Protein AF-A0AAV6DAR8-F1 (afdb_monomer)

Radius of gyration: 24.26 Å; Cα contacts (8 Å, |Δi|>4): 194; chains: 1; bounding box: 69×56×78 Å

pLDDT: mean 81.96, std 17.69, range [28.45, 98.0]

Foldseek 3Di:
DDDDDDDDDPDDPPPPPPPDPVVVVVVVVVVQLVVLVVQLVVCLLVLQQLSNVVQADPVVLVVCVVVVQNDSVSRSVVSSVDDSQFNDKDFDDWDDDPFKIKTWIWTWGDDPVDIDIWTKIWIWGQDPNHTHTHDMDTDDDDPDD

Solvent-accessible surface area (backbone atoms only — not comparable to full-atom values): 8574 Å² total; per-residue (Å²): 141,83,89,84,85,80,83,88,78,88,78,78,81,75,81,76,76,75,76,70,56,66,71,60,55,52,52,51,52,51,51,53,41,45,53,50,48,53,52,44,52,50,21,49,60,66,56,48,36,49,77,34,51,80,44,41,22,71,69,48,48,51,56,33,33,76,70,78,27,63,46,52,64,46,40,20,53,62,54,50,74,45,75,68,68,44,84,47,79,43,83,75,46,78,48,79,52,102,53,38,40,35,40,34,26,44,28,35,24,75,47,96,91,54,68,43,78,43,46,35,38,39,35,31,32,60,54,96,93,38,65,19,40,61,47,75,48,79,54,92,78,85,82,72,134

Nearest PDB structures (foldseek):
  6w3f-assembly2_B  TM=7.073E-01  e=7.906E-04  synthetic construct
  7o21-assembly1_A  TM=5.648E-01  e=1.827E-02  Bdellovibrio bacteriovorus HD100
  3ub1-assembly2_F  TM=6.219E-01  e=3.947E-02  Clostridium perfringens
  6w40-assembly1_B  TM=7.280E-01  e=5.631E-02  synthetic construct
  7pkw-assembly1_A  TM=7.189E-01  e=1.453E-01  Streptococcus thermophilus

Structure (mmCIF, N/CA/C/O backbone):
data_AF-A0AAV6DAR8-F1
#
_entry.id   AF-A0AAV6DAR8-F1
#
loop_
_atom_site.group_PDB
_atom_site.id
_atom_site.type_symbol
_atom_site.label_atom_id
_atom_site.label_alt_id
_atom_site.label_comp_id
_atom_site.label_asym_id
_atom_site.label_entity_id
_atom_site.label_seq_id
_atom_site.pdbx_PDB_ins_code
_atom_site.Cartn_x
_atom_site.Cartn_y
_atom_site.Cartn_z
_atom_site.occupancy
_atom_site.B_iso_or_equiv
_atom_site.auth_seq_id
_atom_site.auth_comp_id
_atom_site.auth_asym_id
_atom_site.auth_atom_id
_atom_site.pdbx_PDB_model_num
ATOM 1 N N . MET A 1 1 ? -42.895 -35.353 62.871 1.00 46.25 1 MET A N 1
ATOM 2 C CA . MET A 1 1 ? -41.879 -36.125 62.121 1.00 46.25 1 MET A CA 1
ATOM 3 C C . MET A 1 1 ? -41.436 -35.297 60.915 1.00 46.25 1 MET A C 1
ATOM 5 O O . MET A 1 1 ? -42.293 -34.865 60.160 1.00 46.25 1 MET A O 1
ATOM 9 N N . ARG A 1 2 ? -40.137 -35.007 60.771 1.00 53.28 2 ARG A N 1
ATOM 10 C CA . ARG A 1 2 ? -39.490 -34.520 59.531 1.00 53.28 2 ARG A CA 1
ATOM 11 C C . ARG A 1 2 ? -38.479 -35.603 59.113 1.00 53.28 2 ARG A C 1
ATOM 13 O O . ARG A 1 2 ? -37.940 -36.253 60.007 1.00 53.28 2 ARG A O 1
ATOM 20 N N . PRO A 1 3 ? -38.226 -35.795 57.808 1.00 51.91 3 PRO A N 1
ATOM 21 C CA . PRO A 1 3 ? -37.059 -35.129 57.233 1.00 51.91 3 PRO A CA 1
ATOM 22 C C . PRO A 1 3 ? -37.329 -34.400 55.896 1.00 51.91 3 PRO A C 1
ATOM 24 O O . PRO A 1 3 ? -38.425 -34.491 55.346 1.00 51.91 3 PRO A O 1
ATOM 27 N N . PRO A 1 4 ? -36.352 -33.596 55.431 1.00 57.34 4 PRO A N 1
ATOM 28 C CA . PRO A 1 4 ? -36.497 -32.571 54.402 1.00 57.34 4 PRO A CA 1
ATOM 29 C C . PRO A 1 4 ? -35.983 -33.031 53.025 1.00 57.34 4 PRO A C 1
ATOM 31 O O . PRO A 1 4 ? -34.988 -33.742 52.933 1.00 57.34 4 PRO A O 1
ATOM 34 N N . GLY A 1 5 ? -36.621 -32.574 51.944 1.00 45.06 5 GLY A N 1
ATOM 35 C CA . GLY A 1 5 ? -36.186 -32.820 50.564 1.00 45.06 5 GLY A CA 1
ATOM 36 C C . GLY A 1 5 ? -35.599 -31.568 49.915 1.00 45.06 5 GLY A C 1
ATOM 37 O O . GLY A 1 5 ? -36.340 -30.693 49.490 1.00 45.06 5 GLY A O 1
ATOM 38 N N . ALA A 1 6 ? -34.269 -31.504 49.929 1.00 51.66 6 ALA A N 1
ATOM 39 C CA . ALA A 1 6 ? -33.318 -30.723 49.130 1.00 51.66 6 ALA A CA 1
ATOM 40 C C . ALA A 1 6 ? -33.779 -29.476 48.335 1.00 51.66 6 ALA A C 1
ATOM 42 O O . ALA A 1 6 ? -34.525 -29.523 47.360 1.00 51.66 6 ALA A O 1
ATOM 43 N N . ARG A 1 7 ? -33.145 -28.358 48.700 1.00 52.09 7 ARG A N 1
ATOM 44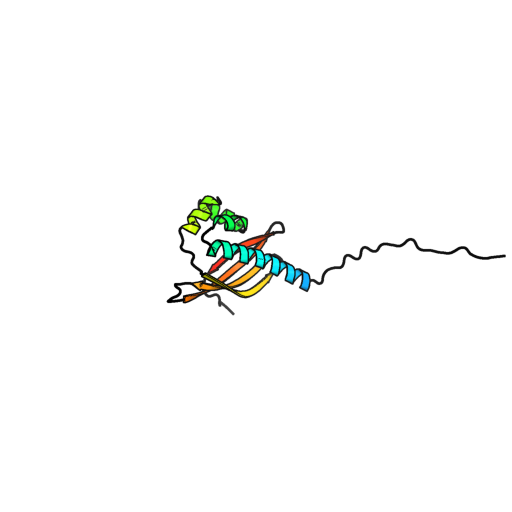 C CA . ARG A 1 7 ? -32.968 -27.144 47.902 1.00 52.09 7 ARG A CA 1
ATOM 45 C C . ARG A 1 7 ? -32.062 -27.378 46.680 1.00 52.09 7 ARG A C 1
ATOM 47 O O . ARG A 1 7 ? -31.043 -28.043 46.805 1.00 52.09 7 ARG A O 1
ATOM 54 N N . ALA A 1 8 ? -32.382 -26.620 45.628 1.00 51.22 8 ALA A N 1
ATOM 55 C CA . ALA A 1 8 ? -31.484 -25.849 44.759 1.00 51.22 8 ALA A CA 1
ATOM 56 C C . ALA A 1 8 ? -30.574 -26.582 43.752 1.00 51.22 8 ALA A C 1
ATOM 58 O O . ALA A 1 8 ? -29.736 -27.397 44.108 1.00 51.22 8 ALA A O 1
ATOM 59 N N . LEU A 1 9 ? -30.647 -26.160 42.485 1.00 47.12 9 LEU A N 1
ATOM 60 C CA . LEU A 1 9 ? -29.718 -25.192 41.871 1.00 47.12 9 LEU A CA 1
ATOM 61 C C . LEU A 1 9 ? -29.965 -25.199 40.351 1.00 47.12 9 LEU A C 1
ATOM 63 O O . LEU A 1 9 ? -29.377 -25.979 39.609 1.00 47.12 9 LEU A O 1
ATOM 67 N N . GLY A 1 10 ? -30.858 -24.322 39.884 1.00 43.53 10 GLY A N 1
ATOM 68 C CA . GLY A 1 10 ? -30.930 -23.972 38.467 1.00 43.53 10 GLY A CA 1
ATOM 69 C C . GLY A 1 10 ? -29.672 -23.189 38.112 1.00 43.53 10 GLY A C 1
ATOM 70 O O . GLY A 1 10 ? -29.539 -22.029 38.498 1.00 43.53 10 GLY A O 1
ATOM 71 N N . GLY A 1 11 ? -28.720 -23.857 37.464 1.00 43.19 11 GLY A N 1
ATOM 72 C CA . GLY A 1 11 ? -27.448 -23.274 37.059 1.00 43.19 11 GLY A CA 1
ATOM 73 C C . GLY A 1 11 ? -27.662 -22.101 36.110 1.00 43.19 11 GLY A C 1
ATOM 74 O O . GLY A 1 11 ? -28.064 -22.278 34.963 1.00 43.19 11 GLY A O 1
ATOM 75 N N . VAL A 1 12 ? -27.366 -20.896 36.590 1.00 54.22 12 VAL A N 1
ATOM 76 C CA . VAL A 1 12 ? -27.169 -19.724 35.741 1.00 54.22 12 VAL A CA 1
ATOM 77 C C . VAL A 1 12 ? -25.853 -19.946 34.998 1.00 54.22 12 VAL A C 1
ATOM 79 O O . VAL A 1 12 ? -24.775 -19.802 35.574 1.00 54.22 12 VAL A O 1
ATOM 82 N N . LEU A 1 13 ? -25.929 -20.330 33.722 1.00 50.03 13 LEU A N 1
ATOM 83 C CA . LEU A 1 13 ? -24.794 -20.250 32.805 1.00 50.03 13 LEU A CA 1
ATOM 84 C C . LEU A 1 13 ? -24.473 -18.767 32.586 1.00 50.03 13 LEU A C 1
ATOM 86 O O . LEU A 1 13 ? -25.006 -18.112 31.692 1.00 50.03 13 LEU A O 1
ATOM 90 N N . LEU A 1 14 ? -23.608 -18.225 33.441 1.00 53.31 14 LEU A N 1
ATOM 91 C CA . LEU A 1 14 ? -22.924 -16.968 33.181 1.00 53.31 14 LEU A CA 1
ATOM 92 C C . LEU A 1 14 ? -22.007 -17.192 31.973 1.00 53.31 14 LEU A C 1
ATOM 94 O O . LEU A 1 14 ? -20.930 -17.774 32.093 1.00 53.31 14 LEU A O 1
ATOM 98 N N . LEU A 1 15 ? -22.454 -16.736 30.801 1.00 50.06 15 LEU A N 1
ATOM 99 C CA . LEU A 1 15 ? -21.600 -16.487 29.643 1.00 50.06 15 LEU A CA 1
ATOM 100 C C . LEU A 1 15 ? -20.555 -15.444 30.051 1.00 50.06 15 LEU A C 1
ATOM 102 O O . LEU A 1 15 ? -20.765 -14.238 29.936 1.00 50.06 15 LEU A O 1
ATOM 106 N N . ALA A 1 16 ? -19.426 -15.922 30.567 1.00 49.19 16 ALA A N 1
ATOM 107 C CA . ALA A 1 16 ? -18.234 -15.121 30.751 1.00 49.19 16 ALA A CA 1
ATOM 108 C C . ALA A 1 16 ? -17.713 -14.745 29.359 1.00 49.19 16 ALA A C 1
ATOM 110 O O . ALA A 1 16 ? -16.935 -15.472 28.742 1.00 49.19 16 ALA A O 1
ATOM 111 N N . VAL A 1 17 ? -18.172 -13.603 28.846 1.00 55.50 17 VAL A N 1
ATOM 112 C CA . VAL A 1 17 ? -17.507 -12.903 27.749 1.00 55.50 17 VAL A CA 1
ATOM 113 C C . VAL A 1 17 ? -16.155 -12.476 28.305 1.00 55.50 17 VAL A C 1
ATOM 115 O O . VAL A 1 17 ? -16.029 -11.440 28.955 1.00 55.50 17 VAL A O 1
ATOM 118 N N . ALA A 1 18 ? -15.152 -13.336 28.135 1.00 55.59 18 ALA A N 1
ATOM 119 C CA . ALA A 1 18 ? -13.779 -13.034 28.482 1.00 55.59 18 ALA A CA 1
ATOM 120 C C . ALA A 1 18 ? -13.340 -11.855 27.610 1.00 55.59 18 ALA A C 1
ATOM 122 O O . ALA A 1 18 ? -12.982 -12.021 26.444 1.00 55.59 18 ALA A O 1
ATOM 123 N N . ALA A 1 19 ? -13.432 -10.646 28.164 1.00 59.53 19 ALA A N 1
ATOM 124 C CA . ALA A 1 19 ? -12.855 -9.456 27.574 1.00 59.53 19 ALA A CA 1
ATOM 125 C C . ALA A 1 19 ? -11.351 -9.709 27.451 1.00 59.53 19 ALA A C 1
ATOM 127 O O . ALA A 1 19 ? -10.615 -9.674 28.439 1.00 59.53 19 ALA A O 1
ATOM 128 N N . ALA A 1 20 ? -10.904 -10.052 26.242 1.00 61.34 20 ALA A N 1
ATOM 129 C CA . ALA A 1 20 ? -9.490 -10.205 25.965 1.00 61.34 20 ALA A CA 1
ATOM 130 C C . ALA A 1 20 ? -8.780 -8.905 26.381 1.00 61.34 20 ALA A C 1
ATOM 132 O O . ALA A 1 20 ? -9.288 -7.813 26.104 1.00 61.34 20 ALA A O 1
ATOM 133 N N . PRO A 1 21 ? -7.626 -8.986 27.064 1.00 72.75 21 PRO A N 1
ATOM 134 C CA . PRO A 1 21 ? -6.940 -7.796 27.540 1.00 72.75 21 PRO A CA 1
ATOM 135 C C . PRO A 1 21 ? -6.611 -6.892 26.348 1.00 72.75 21 PRO A C 1
ATOM 137 O O . PRO A 1 21 ? -6.069 -7.363 25.347 1.00 72.75 21 PRO A O 1
ATOM 140 N N . ALA A 1 22 ? -6.905 -5.592 26.461 1.00 69.38 22 ALA A N 1
ATOM 141 C CA . ALA A 1 22 ? -6.764 -4.615 25.373 1.00 69.38 22 ALA A CA 1
ATOM 142 C C . ALA A 1 22 ? -5.399 -4.697 24.656 1.00 69.38 22 ALA A C 1
ATOM 144 O O . ALA A 1 22 ? -5.330 -4.657 23.432 1.00 69.38 22 ALA A O 1
ATOM 145 N N . ARG A 1 23 ? -4.314 -4.966 25.399 1.00 70.00 23 ARG A N 1
ATOM 146 C CA . ARG A 1 23 ? -2.962 -5.166 24.841 1.00 70.00 23 ARG A CA 1
ATOM 147 C C . ARG A 1 23 ? -2.835 -6.349 23.870 1.00 70.00 23 ARG A C 1
ATOM 149 O O . ARG A 1 23 ? -2.056 -6.271 22.917 1.00 70.00 23 ARG A O 1
ATOM 156 N N . ALA A 1 24 ? -3.558 -7.445 24.102 1.00 68.88 24 ALA A N 1
ATOM 157 C CA . ALA A 1 24 ? -3.556 -8.608 23.215 1.00 68.88 24 ALA A CA 1
ATOM 158 C C . ALA A 1 24 ? -4.347 -8.319 21.931 1.00 68.88 24 ALA A C 1
ATOM 160 O O . ALA A 1 24 ? -3.879 -8.634 20.835 1.00 68.88 24 ALA A O 1
ATOM 161 N N . GLN A 1 25 ? -5.495 -7.644 22.054 1.00 73.62 25 GLN A N 1
ATOM 162 C CA . GLN A 1 25 ? -6.280 -7.185 20.907 1.00 73.62 25 GLN A CA 1
ATOM 163 C C . GLN A 1 25 ? -5.485 -6.192 20.046 1.00 73.62 25 GLN A C 1
ATOM 165 O O . GLN A 1 25 ? -5.432 -6.347 18.827 1.00 73.62 25 GLN A O 1
ATOM 170 N N . ASP A 1 26 ? -4.790 -5.243 20.672 1.00 78.81 26 ASP A N 1
ATOM 171 C CA . ASP A 1 26 ? -3.942 -4.266 19.983 1.00 78.81 26 ASP A CA 1
ATOM 172 C C . ASP A 1 26 ? -2.793 -4.929 19.221 1.00 78.81 26 ASP A C 1
ATOM 174 O O . ASP A 1 26 ? -2.482 -4.557 18.088 1.00 78.81 26 ASP A O 1
ATOM 178 N N . SER A 1 27 ? -2.161 -5.934 19.828 1.00 85.06 27 SER A N 1
ATOM 179 C CA . SER A 1 27 ? -1.108 -6.716 19.173 1.00 85.06 27 SER A CA 1
ATOM 180 C C . SER A 1 27 ? -1.647 -7.461 17.950 1.00 85.06 27 SER A C 1
ATOM 182 O O . SER A 1 27 ? -1.007 -7.464 16.897 1.00 85.06 27 SER A O 1
ATOM 184 N N . ALA A 1 28 ? -2.850 -8.029 18.056 1.00 88.62 28 ALA A N 1
ATOM 185 C CA . ALA A 1 28 ? -3.500 -8.728 16.955 1.00 88.62 28 ALA A CA 1
ATOM 186 C C . ALA A 1 28 ? -3.904 -7.779 15.811 1.00 88.62 28 ALA A C 1
ATOM 188 O O . ALA A 1 28 ? -3.738 -8.124 14.642 1.00 88.62 28 ALA A O 1
ATOM 189 N N . GLU A 1 29 ? -4.391 -6.574 16.120 1.00 90.69 29 GLU A N 1
ATOM 190 C CA . GLU A 1 29 ? -4.715 -5.566 15.102 1.00 90.69 29 GLU A CA 1
ATOM 191 C C . GLU A 1 29 ? -3.472 -5.092 14.347 1.00 90.69 29 GLU A C 1
ATOM 193 O O . GLU A 1 29 ? -3.482 -5.006 13.119 1.00 90.69 29 GLU A O 1
ATOM 198 N N . VAL A 1 30 ? -2.367 -4.850 15.057 1.00 92.62 30 VAL A N 1
ATOM 199 C CA . VAL A 1 30 ? -1.096 -4.484 14.419 1.00 92.62 30 VAL A CA 1
ATOM 200 C C . VAL A 1 30 ? -0.573 -5.617 13.543 1.00 92.62 30 VAL A C 1
ATOM 202 O O . VAL A 1 30 ? -0.090 -5.347 12.445 1.00 92.62 30 VAL A O 1
ATOM 205 N N . ALA A 1 31 ? -0.690 -6.871 13.985 1.00 93.75 31 ALA A N 1
ATOM 206 C CA . ALA A 1 31 ? -0.303 -8.027 13.182 1.00 93.75 31 ALA A CA 1
ATOM 207 C C . ALA A 1 31 ? -1.131 -8.124 11.888 1.00 93.75 31 ALA A C 1
ATOM 209 O O . ALA A 1 31 ? -0.563 -8.323 10.817 1.00 93.75 31 ALA A O 1
ATOM 210 N N . ARG A 1 32 ? -2.449 -7.891 11.954 1.00 94.88 32 ARG A N 1
ATOM 211 C CA . ARG A 1 32 ? -3.314 -7.842 10.762 1.00 94.88 32 ARG A CA 1
ATOM 212 C C . ARG A 1 32 ? -2.938 -6.704 9.814 1.00 94.88 32 ARG A C 1
ATOM 214 O O . ARG A 1 32 ? -2.816 -6.920 8.611 1.00 94.88 32 ARG A O 1
ATOM 221 N N . ALA A 1 33 ? -2.711 -5.501 10.341 1.00 95.88 33 ALA A N 1
ATOM 222 C CA . ALA A 1 33 ? -2.261 -4.369 9.533 1.00 95.88 33 ALA A CA 1
ATOM 223 C C . ALA A 1 33 ? -0.896 -4.647 8.875 1.00 95.88 33 ALA A C 1
ATOM 225 O O . ALA A 1 33 ? -0.669 -4.273 7.724 1.00 95.88 33 ALA A O 1
ATOM 226 N N . ARG A 1 34 ? -0.004 -5.346 9.588 1.00 96.12 34 ARG A N 1
ATOM 227 C CA . ARG A 1 34 ? 1.310 -5.756 9.088 1.00 96.12 34 ARG A CA 1
ATOM 228 C C . ARG A 1 34 ? 1.201 -6.760 7.944 1.00 96.12 34 ARG A C 1
ATOM 230 O O . ARG A 1 34 ? 1.888 -6.578 6.949 1.00 96.12 34 ARG A O 1
ATOM 237 N N . GLN A 1 35 ? 0.317 -7.752 8.041 1.00 96.06 35 GLN A N 1
ATOM 238 C CA . GLN A 1 35 ? 0.081 -8.716 6.958 1.00 96.06 35 GLN A CA 1
ATOM 239 C C . GLN A 1 35 ? -0.359 -8.023 5.660 1.00 96.06 35 GLN A C 1
ATOM 241 O O . GLN A 1 35 ? 0.126 -8.359 4.582 1.00 96.06 35 GLN A O 1
ATOM 246 N N . VAL A 1 36 ? -1.236 -7.016 5.756 1.00 97.00 36 VAL A N 1
ATOM 247 C CA . VAL A 1 36 ? -1.656 -6.219 4.589 1.00 97.00 36 VAL A CA 1
ATOM 248 C C . VAL A 1 36 ? -0.482 -5.445 3.994 1.00 97.00 36 VAL A C 1
ATOM 250 O O . VAL A 1 36 ? -0.318 -5.433 2.774 1.00 97.00 36 VAL A O 1
ATOM 253 N N . LEU A 1 37 ? 0.358 -4.837 4.837 1.00 95.88 37 LEU A N 1
ATOM 254 C CA . LEU A 1 37 ? 1.571 -4.166 4.373 1.00 95.88 37 LEU A CA 1
ATOM 255 C C . LEU A 1 37 ? 2.530 -5.142 3.686 1.00 95.88 37 LEU A C 1
ATOM 257 O O . LEU A 1 37 ? 2.996 -4.857 2.593 1.00 95.88 37 LEU A O 1
ATOM 261 N N . GLU A 1 38 ? 2.816 -6.291 4.291 1.00 95.06 38 GLU A N 1
ATOM 262 C CA . GLU A 1 38 ? 3.734 -7.288 3.732 1.0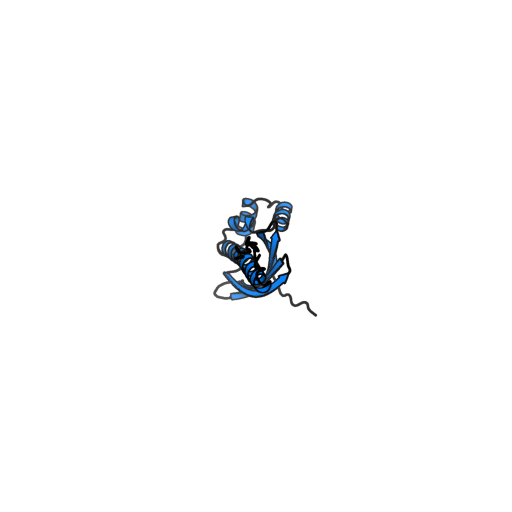0 95.06 38 GLU A CA 1
ATOM 263 C C . GLU A 1 38 ? 3.241 -7.816 2.378 1.00 95.06 38 GLU A C 1
ATOM 265 O O . GLU A 1 38 ? 4.037 -7.938 1.445 1.00 95.06 38 GLU A O 1
ATOM 270 N N . HIS A 1 39 ? 1.930 -8.030 2.224 1.00 95.56 39 HIS A N 1
ATOM 271 C CA . HIS A 1 39 ? 1.332 -8.388 0.938 1.00 95.56 39 HIS A CA 1
ATOM 272 C C . HIS A 1 39 ? 1.501 -7.261 -0.094 1.00 95.56 39 HIS A C 1
ATOM 274 O O . HIS A 1 39 ? 1.926 -7.513 -1.223 1.00 95.56 39 HIS A O 1
ATOM 280 N N . TYR A 1 40 ? 1.257 -6.010 0.299 1.00 94.44 40 TYR A N 1
ATOM 281 C CA . TYR A 1 40 ? 1.456 -4.862 -0.584 1.00 94.44 40 TYR A CA 1
ATOM 282 C C . TYR A 1 40 ? 2.927 -4.717 -1.019 1.00 94.44 40 TYR A C 1
ATOM 284 O O . TYR A 1 40 ? 3.231 -4.541 -2.194 1.00 94.44 40 TYR A O 1
ATOM 292 N N . LEU A 1 41 ? 3.881 -4.876 -0.103 1.00 92.44 41 LEU A N 1
ATOM 293 C CA . LEU A 1 41 ? 5.306 -4.806 -0.438 1.00 92.44 41 LEU A CA 1
ATOM 294 C C . LEU A 1 41 ? 5.757 -5.985 -1.312 1.00 92.44 41 LEU A C 1
ATOM 296 O O . LEU A 1 41 ? 6.645 -5.836 -2.150 1.00 92.44 41 LEU A O 1
ATOM 300 N N . ALA A 1 42 ? 5.165 -7.169 -1.142 1.00 91.50 42 ALA A N 1
ATOM 301 C CA . ALA A 1 42 ? 5.443 -8.315 -2.001 1.00 91.50 42 ALA A CA 1
ATOM 302 C C . ALA A 1 42 ? 4.978 -8.076 -3.445 1.00 91.50 42 ALA A C 1
ATOM 304 O O . ALA A 1 42 ? 5.723 -8.390 -4.375 1.00 91.50 42 ALA A O 1
ATOM 305 N N . CYS A 1 43 ? 3.793 -7.488 -3.643 1.00 90.31 43 CYS A N 1
ATOM 306 C CA . CYS A 1 43 ? 3.324 -7.171 -4.989 1.00 90.31 43 CYS A CA 1
ATOM 307 C C . CYS A 1 43 ? 4.192 -6.076 -5.638 1.00 90.31 43 CYS A C 1
ATOM 309 O O . CYS A 1 43 ? 4.616 -6.271 -6.778 1.00 90.31 43 CYS A O 1
ATOM 311 N N . GLU A 1 44 ? 4.597 -5.031 -4.895 1.00 86.69 44 GLU A N 1
ATOM 312 C CA . GLU A 1 44 ? 5.532 -4.010 -5.403 1.00 86.69 44 GLU A CA 1
ATOM 313 C C . GLU A 1 44 ? 6.892 -4.599 -5.812 1.00 86.69 44 GLU A C 1
ATOM 315 O O . GLU A 1 44 ? 7.367 -4.315 -6.909 1.00 86.69 44 GLU A O 1
ATOM 320 N N . ARG A 1 45 ? 7.499 -5.466 -4.985 1.00 86.31 45 ARG A N 1
ATOM 321 C CA . ARG A 1 45 ? 8.782 -6.120 -5.321 1.00 86.31 45 ARG A CA 1
ATOM 322 C C . ARG A 1 45 ? 8.690 -7.021 -6.545 1.00 86.31 45 ARG A C 1
ATOM 324 O O . ARG A 1 45 ? 9.659 -7.160 -7.278 1.00 86.31 45 ARG A O 1
ATOM 331 N N . SER A 1 46 ? 7.540 -7.657 -6.752 1.00 87.00 46 SER A N 1
ATOM 332 C CA . SER A 1 46 ? 7.351 -8.571 -7.879 1.00 87.00 46 SER A CA 1
ATOM 333 C C . SER A 1 46 ? 7.139 -7.865 -9.222 1.00 87.00 46 SER A C 1
ATOM 335 O O . SER A 1 46 ? 7.068 -8.543 -10.242 1.00 87.00 46 SER A O 1
ATOM 337 N N . GLY A 1 47 ? 6.934 -6.542 -9.228 1.00 85.50 47 GLY A N 1
ATOM 338 C CA . GLY A 1 47 ? 6.515 -5.789 -10.416 1.00 85.50 47 GLY A CA 1
ATOM 339 C C . GLY A 1 47 ? 5.095 -6.116 -10.904 1.00 85.50 47 GLY A C 1
ATOM 340 O O . GLY A 1 47 ? 4.605 -5.509 -11.852 1.00 85.50 47 GLY A O 1
ATOM 341 N N . ARG A 1 48 ? 4.391 -7.056 -10.257 1.00 89.56 48 ARG A N 1
ATOM 342 C CA . ARG A 1 48 ? 2.996 -7.395 -10.556 1.00 89.56 48 ARG A CA 1
ATOM 343 C C . ARG A 1 48 ? 2.086 -6.557 -9.671 1.00 89.56 48 ARG A C 1
ATOM 345 O O . ARG A 1 48 ? 1.830 -6.908 -8.522 1.00 89.56 48 ARG A O 1
ATOM 352 N N . PHE A 1 49 ? 1.589 -5.454 -10.222 1.00 91.38 49 PHE A N 1
ATOM 353 C CA . PHE A 1 49 ? 0.831 -4.458 -9.462 1.00 91.38 49 PHE A CA 1
ATOM 354 C C . PHE A 1 49 ? -0.680 -4.718 -9.386 1.00 91.38 49 PHE A C 1
ATOM 356 O O . PHE A 1 49 ? -1.318 -4.230 -8.458 1.00 91.38 49 PHE A O 1
ATOM 363 N N . ALA A 1 50 ? -1.266 -5.525 -10.278 1.00 93.62 50 ALA A N 1
ATOM 364 C CA . ALA A 1 50 ? -2.700 -5.845 -10.220 1.00 93.62 50 ALA A CA 1
ATOM 365 C C . ALA A 1 50 ? -3.151 -6.406 -8.844 1.00 93.62 50 ALA A C 1
ATOM 367 O O . ALA A 1 50 ? -4.144 -5.917 -8.303 1.00 93.62 50 ALA A O 1
ATOM 368 N N . PRO A 1 51 ? -2.398 -7.318 -8.189 1.00 94.94 51 PRO A N 1
ATOM 369 C CA . PRO A 1 51 ? -2.701 -7.765 -6.825 1.00 94.94 51 PRO A CA 1
ATOM 370 C C . PRO A 1 51 ? -2.623 -6.673 -5.746 1.00 94.94 51 PRO A C 1
ATOM 372 O O . PRO A 1 51 ? -3.209 -6.840 -4.679 1.00 94.94 51 PRO A O 1
ATOM 375 N N . CYS A 1 52 ? -1.930 -5.554 -5.992 1.00 93.88 52 CYS A N 1
ATOM 376 C CA . CYS A 1 52 ? -1.854 -4.452 -5.032 1.00 93.88 52 CYS A CA 1
ATOM 377 C C . CYS A 1 52 ? -3.157 -3.647 -4.969 1.00 93.88 52 CYS A C 1
ATOM 379 O O . CYS A 1 52 ? -3.486 -3.113 -3.911 1.00 93.88 52 CYS A O 1
ATOM 381 N N . TRP A 1 53 ? -3.898 -3.553 -6.080 1.00 95.31 53 TRP A N 1
ATOM 382 C CA . TRP A 1 53 ? -5.113 -2.741 -6.182 1.00 95.31 53 TRP A CA 1
ATOM 383 C C . TRP A 1 53 ? -6.157 -3.027 -5.094 1.00 95.31 53 TRP A C 1
ATOM 385 O O . TRP A 1 53 ? -6.575 -2.083 -4.410 1.00 95.31 53 TRP A O 1
ATOM 395 N N . PRO A 1 54 ? -6.565 -4.291 -4.847 1.00 96.00 54 PRO A N 1
ATOM 396 C CA . PRO A 1 54 ? -7.512 -4.571 -3.780 1.00 96.00 54 PRO A CA 1
ATOM 397 C C . PRO A 1 54 ? -6.947 -4.209 -2.406 1.00 96.00 54 PRO A C 1
ATOM 399 O O . PRO A 1 54 ? -7.720 -3.970 -1.498 1.00 96.00 54 PRO A O 1
ATOM 402 N N . LEU A 1 55 ? -5.636 -4.112 -2.194 1.00 97.00 55 LEU A N 1
ATOM 403 C CA . LEU A 1 55 ? -5.098 -3.748 -0.879 1.00 97.00 55 LEU A CA 1
ATOM 404 C C . LEU A 1 55 ? -5.258 -2.254 -0.565 1.00 97.00 55 LEU A C 1
ATOM 406 O O . LEU A 1 55 ? -5.119 -1.871 0.594 1.00 97.00 55 LEU A O 1
ATOM 410 N N . LEU A 1 56 ? -5.562 -1.415 -1.558 1.00 96.75 56 LEU A N 1
ATOM 411 C CA . LEU A 1 56 ? -5.705 0.032 -1.402 1.00 96.75 56 LEU A CA 1
ATOM 412 C C . LEU A 1 56 ? -7.012 0.416 -0.691 1.00 96.75 56 LEU A C 1
ATOM 414 O O . LEU A 1 56 ? -8.029 -0.273 -0.788 1.00 96.75 56 LEU A O 1
ATOM 418 N N . SER A 1 57 ? -6.992 1.536 0.033 1.00 97.56 57 SER A N 1
ATOM 419 C CA . SER A 1 57 ? -8.200 2.129 0.610 1.00 97.56 57 SER A CA 1
ATOM 420 C C . SER A 1 57 ? -9.099 2.699 -0.489 1.00 97.56 57 SER A C 1
ATOM 422 O O . SER A 1 57 ? -8.634 3.063 -1.570 1.00 97.56 57 SER A O 1
ATOM 424 N N . SER A 1 58 ? -10.396 2.832 -0.201 1.00 96.94 58 SER A N 1
ATOM 425 C CA . SER A 1 58 ? -11.351 3.449 -1.138 1.00 96.94 58 SER A CA 1
ATOM 426 C C . SER A 1 58 ? -10.960 4.880 -1.509 1.00 96.94 58 SER A C 1
ATOM 428 O O . SER A 1 58 ? -11.100 5.277 -2.662 1.00 96.94 58 SER A O 1
ATOM 430 N N . ARG A 1 59 ? -10.407 5.641 -0.553 1.00 96.31 59 ARG A N 1
ATOM 431 C CA . ARG A 1 59 ? -9.881 6.989 -0.794 1.00 96.31 59 ARG A CA 1
ATOM 432 C C . ARG A 1 59 ? -8.758 6.965 -1.826 1.00 96.31 59 ARG A C 1
ATOM 434 O O . ARG A 1 59 ? -8.797 7.750 -2.768 1.00 96.31 59 ARG A O 1
ATOM 441 N N . VAL A 1 60 ? -7.786 6.066 -1.661 1.00 95.81 60 VAL A N 1
ATOM 442 C CA . VAL A 1 60 ? -6.662 5.933 -2.597 1.00 95.81 60 VAL A CA 1
ATOM 443 C C . VAL A 1 60 ? -7.161 5.473 -3.967 1.00 95.81 60 VAL A C 1
ATOM 445 O O . VAL A 1 60 ? -6.784 6.062 -4.973 1.00 95.81 60 VAL A O 1
ATOM 448 N N . GLN A 1 61 ? -8.060 4.489 -4.035 1.00 96.25 61 GLN A N 1
ATOM 449 C CA . GLN A 1 61 ? -8.655 4.063 -5.310 1.00 96.25 61 GLN A CA 1
ATOM 450 C C . GLN A 1 61 ? -9.391 5.217 -6.009 1.00 96.25 61 GLN A C 1
ATOM 452 O O . GLN A 1 61 ? -9.218 5.422 -7.208 1.00 96.25 61 GLN A O 1
ATOM 457 N N . ALA A 1 62 ? -10.139 6.037 -5.265 1.00 95.88 62 ALA A N 1
ATOM 458 C CA . ALA A 1 62 ? -10.796 7.225 -5.806 1.00 95.88 62 ALA A CA 1
ATOM 459 C C . ALA A 1 62 ? -9.795 8.296 -6.281 1.00 95.88 62 ALA A C 1
ATOM 461 O O . ALA A 1 62 ? -10.048 8.979 -7.270 1.00 95.88 62 ALA A O 1
ATOM 462 N N . GLU A 1 63 ? -8.651 8.453 -5.608 1.00 94.62 63 GLU A N 1
ATOM 463 C CA . GLU A 1 63 ? -7.561 9.334 -6.054 1.00 94.62 63 GLU A CA 1
ATOM 464 C C . GLU A 1 63 ? -6.947 8.881 -7.376 1.00 94.62 63 GLU A C 1
ATOM 466 O O . GLU A 1 63 ? -6.683 9.723 -8.235 1.00 94.62 63 GLU A O 1
ATOM 471 N N . TRP A 1 64 ? -6.754 7.575 -7.556 1.00 93.88 64 TRP A N 1
ATOM 472 C CA . TRP A 1 64 ? -6.302 6.997 -8.821 1.00 93.88 64 TRP A CA 1
ATOM 473 C C . TRP A 1 64 ? -7.363 7.135 -9.919 1.00 93.88 64 TRP A C 1
ATOM 475 O O . TRP A 1 64 ? -7.041 7.539 -11.036 1.00 93.88 64 TRP A O 1
ATOM 485 N N . ALA A 1 65 ? -8.642 6.924 -9.597 1.00 93.56 65 ALA A N 1
ATOM 486 C CA . ALA A 1 65 ? -9.743 7.139 -10.535 1.00 93.56 65 ALA A CA 1
ATOM 487 C C . ALA A 1 65 ? -9.810 8.588 -11.041 1.00 93.56 65 ALA A C 1
ATOM 489 O O . ALA A 1 65 ? -9.960 8.811 -12.240 1.00 93.56 65 ALA A O 1
ATOM 490 N N . ARG A 1 66 ? -9.596 9.582 -10.166 1.00 94.94 66 ARG A N 1
ATOM 491 C CA . ARG A 1 66 ? -9.513 11.002 -10.565 1.00 94.94 66 ARG A CA 1
ATOM 492 C C . ARG A 1 66 ? -8.352 11.314 -11.516 1.00 94.94 66 ARG A C 1
ATOM 494 O O . ARG A 1 66 ? -8.394 12.334 -12.191 1.00 94.94 66 ARG A O 1
ATOM 501 N N . GLN A 1 67 ? -7.336 10.457 -11.572 1.00 92.00 67 GLN A N 1
ATOM 502 C CA . GLN A 1 67 ? -6.195 10.576 -12.486 1.00 92.00 67 GLN A CA 1
ATOM 503 C C . GLN A 1 67 ? -6.395 9.782 -13.788 1.00 92.00 67 GLN A C 1
ATOM 505 O O . GLN A 1 67 ? -5.447 9.640 -14.557 1.00 92.00 67 GLN A O 1
ATOM 510 N N . GLY A 1 68 ? -7.594 9.236 -14.029 1.00 90.00 68 GLY A N 1
ATOM 511 C CA . GLY A 1 68 ? -7.872 8.383 -15.189 1.00 90.00 68 GLY A CA 1
ATOM 512 C C . GLY A 1 68 ? -7.257 6.988 -15.073 1.00 90.00 68 GLY A C 1
ATOM 513 O O . GLY A 1 68 ? -6.884 6.396 -16.077 1.00 90.00 68 GLY A O 1
ATOM 514 N N . ARG A 1 69 ? -7.068 6.496 -13.843 1.00 90.75 69 ARG A N 1
ATOM 515 C CA . ARG A 1 69 ? -6.439 5.201 -13.548 1.00 90.75 69 ARG A CA 1
ATOM 516 C C . ARG A 1 69 ? -7.262 4.416 -12.525 1.00 90.75 69 ARG A C 1
ATOM 518 O O . ARG A 1 69 ? -6.745 3.955 -11.510 1.00 90.75 69 ARG A O 1
ATOM 525 N N . GLY A 1 70 ? -8.577 4.398 -12.725 1.00 88.75 70 GLY A N 1
ATOM 526 C CA . GLY A 1 70 ? -9.561 3.913 -11.753 1.00 88.75 70 GLY A CA 1
ATOM 527 C C . GLY A 1 70 ? -9.783 2.406 -11.773 1.00 88.75 70 GLY A C 1
ATOM 528 O O . GLY A 1 70 ? -10.503 1.892 -10.918 1.00 88.75 70 GLY A O 1
ATOM 529 N N . THR A 1 71 ? -9.191 1.711 -12.739 1.00 94.56 71 THR A N 1
ATOM 530 C CA . THR A 1 71 ? -9.275 0.256 -12.882 1.00 94.56 71 THR A CA 1
ATOM 531 C C . THR A 1 71 ? -8.002 -0.438 -12.397 1.00 94.56 71 THR A C 1
ATOM 533 O O . THR A 1 71 ? -6.937 0.173 -12.264 1.00 94.56 71 THR A O 1
ATOM 536 N N . VAL A 1 72 ? -8.110 -1.746 -12.141 1.00 95.38 72 VAL A N 1
ATOM 537 C CA . VAL A 1 72 ? -6.968 -2.594 -11.767 1.00 95.38 72 VAL A CA 1
ATOM 538 C C . VAL A 1 72 ? -5.904 -2.548 -12.863 1.00 95.38 72 VAL A C 1
ATOM 540 O O . VAL A 1 72 ? -4.714 -2.440 -12.566 1.00 95.38 72 VAL A O 1
ATOM 543 N N . GLU A 1 73 ? -6.338 -2.617 -14.119 1.00 95.06 73 GLU A N 1
ATOM 544 C CA . GLU A 1 73 ? -5.505 -2.668 -15.313 1.00 95.06 73 GLU A CA 1
ATOM 545 C C . GLU A 1 73 ? -4.742 -1.356 -15.509 1.00 95.06 73 GLU A C 1
ATOM 547 O O . GLU A 1 73 ? -3.523 -1.380 -15.673 1.00 95.06 73 GLU A O 1
ATOM 552 N N . GLU A 1 74 ? -5.420 -0.208 -15.422 1.00 93.12 74 GLU A N 1
ATOM 553 C CA . GLU A 1 74 ? -4.781 1.107 -15.563 1.00 93.12 74 GLU A CA 1
ATOM 554 C C . GLU A 1 74 ? -3.803 1.393 -14.419 1.00 93.12 74 GLU A C 1
ATOM 556 O O . GLU A 1 74 ? -2.708 1.915 -14.646 1.00 93.12 74 GLU A O 1
ATOM 561 N N . TYR A 1 75 ? -4.166 1.028 -13.185 1.00 92.25 75 TYR A N 1
ATOM 562 C CA . TYR A 1 75 ? -3.259 1.116 -12.046 1.00 92.25 75 TYR A CA 1
ATOM 563 C C . TYR A 1 75 ? -2.023 0.241 -12.262 1.00 92.25 75 TYR A C 1
ATOM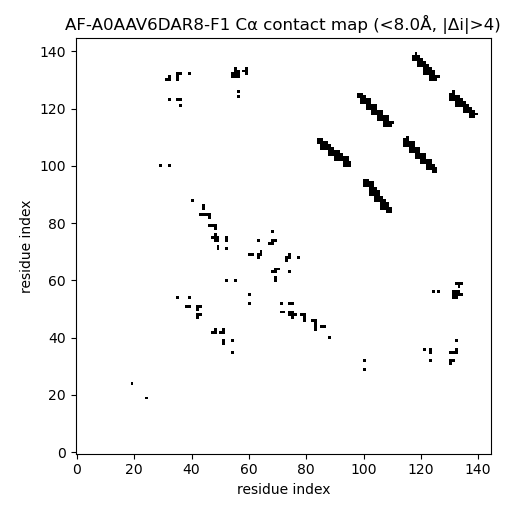 565 O O . TYR A 1 75 ? -0.894 0.705 -12.082 1.00 92.25 75 TYR A O 1
ATOM 573 N N . ALA A 1 76 ? -2.223 -1.017 -12.663 1.00 91.94 76 ALA A N 1
ATOM 574 C CA . ALA A 1 76 ? -1.134 -1.958 -12.856 1.00 91.94 76 ALA A CA 1
ATOM 575 C C . ALA A 1 76 ? -0.205 -1.526 -13.993 1.00 91.94 76 ALA A C 1
ATOM 577 O O . ALA A 1 76 ? 1.010 -1.573 -13.819 1.00 91.94 76 ALA A O 1
ATOM 578 N N . ALA A 1 77 ? -0.760 -1.050 -15.109 1.00 91.25 77 ALA A N 1
ATOM 579 C CA . ALA A 1 77 ? 0.001 -0.512 -16.230 1.00 91.25 77 ALA A CA 1
ATOM 580 C C . ALA A 1 77 ? 0.793 0.737 -15.820 1.00 91.25 77 ALA A C 1
ATOM 582 O O . ALA A 1 77 ? 1.992 0.820 -16.072 1.00 91.25 77 ALA A O 1
ATOM 583 N N . SER A 1 78 ? 0.156 1.681 -15.120 1.00 88.81 78 SER A N 1
ATOM 584 C CA . SER A 1 78 ? 0.822 2.909 -14.684 1.00 88.81 78 SER A CA 1
ATOM 585 C C . SER A 1 78 ? 1.936 2.654 -13.675 1.00 88.81 78 SER A C 1
ATOM 587 O O . SER A 1 78 ? 2.949 3.338 -13.731 1.00 88.81 78 SER A O 1
ATOM 589 N N . ARG A 1 79 ? 1.748 1.729 -12.728 1.00 86.69 79 ARG A N 1
ATOM 590 C CA . ARG A 1 79 ? 2.777 1.390 -11.736 1.00 86.69 79 ARG A CA 1
ATOM 591 C C . ARG A 1 79 ? 3.864 0.498 -12.326 1.00 86.69 79 ARG A C 1
ATOM 593 O O . ARG A 1 79 ? 5.010 0.634 -11.927 1.00 86.69 79 ARG A O 1
ATOM 600 N N . GLY A 1 80 ? 3.506 -0.388 -13.253 1.00 83.19 80 GLY A N 1
ATOM 601 C CA . GLY A 1 80 ? 4.428 -1.290 -13.945 1.00 83.19 80 GLY A CA 1
ATOM 602 C C . GLY A 1 80 ? 5.337 -0.595 -14.955 1.00 83.19 80 GLY A C 1
ATOM 603 O O . GLY A 1 80 ? 6.393 -1.129 -15.273 1.00 83.19 80 GLY A O 1
ATOM 604 N N . ALA A 1 81 ? 4.955 0.592 -15.431 1.00 79.06 81 ALA A N 1
ATOM 605 C CA . ALA A 1 81 ? 5.829 1.452 -16.224 1.00 79.06 81 ALA A CA 1
ATOM 606 C C . ALA A 1 81 ? 6.982 2.061 -15.398 1.00 79.06 81 ALA A C 1
ATOM 608 O O . ALA A 1 81 ? 7.990 2.464 -15.975 1.00 79.06 81 ALA A O 1
ATOM 609 N N . ASP A 1 82 ? 6.853 2.107 -14.066 1.00 74.12 82 ASP A N 1
ATOM 610 C CA . ASP A 1 82 ? 7.927 2.514 -13.162 1.00 74.12 82 ASP A CA 1
ATOM 611 C C . ASP A 1 82 ? 8.777 1.286 -12.778 1.00 74.12 82 ASP A C 1
ATOM 613 O O . ASP A 1 82 ? 8.243 0.258 -12.353 1.00 74.12 82 ASP A O 1
ATOM 617 N N . GLU A 1 83 ? 10.108 1.389 -12.845 1.00 57.91 83 GLU A N 1
ATOM 618 C CA . GLU A 1 83 ? 10.992 0.337 -12.325 1.00 57.91 83 GLU A CA 1
ATOM 619 C C . GLU A 1 83 ? 10.761 0.150 -10.806 1.00 57.91 83 GLU A C 1
ATOM 621 O O . GLU A 1 83 ? 10.574 1.147 -10.090 1.00 57.91 83 GLU A O 1
ATOM 626 N N . PRO A 1 84 ? 10.752 -1.095 -10.272 1.00 65.44 84 PRO A N 1
ATOM 627 C CA . PRO A 1 84 ? 10.605 -1.331 -8.840 1.00 65.44 84 PRO A CA 1
ATOM 628 C C . PRO A 1 84 ? 11.667 -0.569 -8.041 1.00 65.44 84 PRO A C 1
ATOM 630 O O . PRO A 1 84 ? 12.824 -0.963 -7.946 1.00 65.44 84 PRO A O 1
ATOM 633 N N . ARG A 1 85 ? 11.245 0.542 -7.432 1.00 70.38 85 ARG A N 1
ATOM 634 C CA . ARG A 1 85 ? 12.137 1.490 -6.749 1.00 70.38 85 ARG A CA 1
ATOM 635 C C . ARG A 1 85 ? 12.860 0.899 -5.534 1.00 70.38 85 ARG A C 1
ATOM 637 O O . ARG A 1 85 ? 13.864 1.455 -5.095 1.00 70.38 85 ARG A O 1
ATOM 644 N N . PHE A 1 86 ? 12.338 -0.186 -4.963 1.00 81.44 86 PHE A N 1
ATOM 645 C CA . PHE A 1 86 ? 12.820 -0.738 -3.703 1.00 81.44 86 PHE A CA 1
ATOM 646 C C . PHE A 1 86 ? 12.954 -2.260 -3.756 1.00 81.44 86 PHE A C 1
ATOM 648 O O . PHE A 1 86 ? 12.038 -2.951 -4.204 1.00 81.44 86 PHE A O 1
ATOM 655 N N . SER A 1 87 ? 14.068 -2.783 -3.247 1.00 79.56 87 SER A N 1
ATOM 656 C CA . SER A 1 87 ? 14.384 -4.220 -3.259 1.00 79.56 87 SER A CA 1
ATOM 657 C C . SER A 1 87 ? 14.159 -4.910 -1.911 1.00 79.56 87 SER A C 1
ATOM 659 O O . SER A 1 87 ? 13.827 -6.096 -1.867 1.00 79.56 87 SER A O 1
ATOM 661 N N . ASP A 1 88 ? 14.280 -4.166 -0.814 1.00 85.12 88 ASP A N 1
ATOM 662 C CA . ASP A 1 88 ? 14.108 -4.671 0.547 1.00 85.12 88 ASP A CA 1
ATOM 663 C C . ASP A 1 88 ? 13.422 -3.637 1.444 1.00 85.12 88 ASP A C 1
ATOM 665 O O . ASP A 1 88 ? 13.479 -2.436 1.175 1.00 85.12 88 ASP A O 1
ATOM 669 N N . PHE A 1 89 ? 12.764 -4.116 2.501 1.00 87.69 89 PHE A N 1
ATOM 670 C CA . PHE A 1 89 ? 11.964 -3.316 3.420 1.00 87.69 89 PHE A CA 1
ATOM 671 C C . PHE A 1 89 ? 12.099 -3.822 4.857 1.00 87.69 89 PHE A C 1
ATOM 673 O O . PHE A 1 89 ? 11.713 -4.947 5.179 1.00 87.69 89 PHE A O 1
ATOM 680 N N . ARG A 1 90 ? 12.535 -2.948 5.767 1.00 90.00 90 ARG A N 1
ATOM 681 C CA . ARG A 1 90 ? 12.636 -3.236 7.201 1.00 90.00 90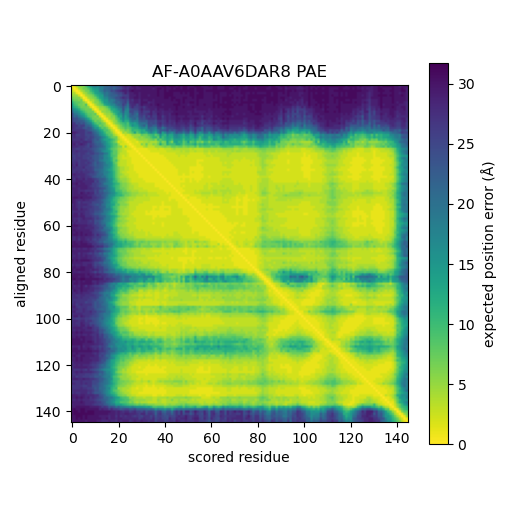 ARG A CA 1
ATOM 682 C C . ARG A 1 90 ? 11.765 -2.291 8.017 1.00 90.00 90 ARG A C 1
ATOM 684 O O . ARG A 1 90 ? 11.963 -1.080 8.001 1.00 90.00 90 ARG A O 1
ATOM 691 N N . VAL A 1 91 ? 10.819 -2.834 8.786 1.00 91.88 91 VAL A N 1
ATOM 692 C CA . VAL A 1 91 ? 10.014 -2.034 9.725 1.00 91.88 91 VAL A CA 1
ATOM 693 C C . VAL A 1 91 ? 10.903 -1.546 10.873 1.00 91.88 91 VAL A C 1
ATOM 695 O O . VAL A 1 91 ? 11.446 -2.354 11.621 1.00 91.88 91 VAL A O 1
ATOM 698 N N . GLN A 1 92 ? 11.015 -0.226 11.021 1.00 92.75 92 GLN A N 1
ATOM 699 C CA . GLN A 1 92 ? 11.814 0.449 12.051 1.00 92.75 92 GLN A CA 1
ATOM 700 C C . GLN A 1 92 ? 10.954 0.925 13.228 1.00 92.75 92 GLN A C 1
ATOM 702 O O . GLN A 1 92 ? 11.344 0.822 14.389 1.00 92.75 92 GLN A O 1
ATOM 707 N N . ARG A 1 93 ? 9.762 1.464 12.944 1.00 93.44 93 ARG A N 1
ATOM 708 C CA . ARG A 1 93 ? 8.859 2.015 13.967 1.00 93.44 93 ARG A CA 1
ATOM 709 C C . ARG A 1 93 ? 7.405 1.788 13.578 1.00 93.44 93 ARG A C 1
ATOM 711 O O . ARG A 1 93 ? 7.056 1.846 12.403 1.00 93.44 93 ARG A O 1
ATOM 718 N N . ILE A 1 94 ? 6.547 1.585 14.574 1.00 93.69 94 ILE A N 1
ATOM 719 C CA . ILE A 1 94 ? 5.097 1.456 14.393 1.00 93.69 94 ILE A CA 1
ATOM 720 C C . ILE A 1 94 ? 4.412 2.518 15.252 1.00 93.69 94 ILE A C 1
ATOM 722 O O . ILE A 1 94 ? 4.559 2.509 16.473 1.00 93.69 94 ILE A O 1
ATOM 726 N N . ARG A 1 95 ? 3.651 3.421 14.626 1.00 92.94 95 ARG A N 1
ATOM 727 C CA . ARG A 1 95 ? 2.761 4.374 15.313 1.00 92.94 95 ARG A CA 1
ATOM 728 C C . ARG A 1 95 ? 1.322 3.908 15.161 1.00 92.94 95 ARG A C 1
ATOM 730 O O . ARG A 1 95 ? 0.950 3.417 14.098 1.00 92.94 95 ARG A O 1
ATOM 737 N N . ARG A 1 96 ? 0.518 4.034 16.213 1.00 89.31 96 ARG A N 1
ATOM 738 C CA . ARG A 1 96 ? -0.812 3.418 16.278 1.00 89.31 96 ARG A CA 1
ATOM 739 C C . ARG A 1 96 ? -1.861 4.425 16.719 1.00 89.31 96 ARG A C 1
ATOM 741 O O . ARG A 1 96 ? -1.580 5.310 17.518 1.00 89.31 96 ARG A O 1
ATOM 748 N N . SER A 1 97 ? -3.065 4.225 16.211 1.00 85.56 97 SER A N 1
ATOM 749 C CA . SER A 1 97 ? -4.307 4.875 16.621 1.00 85.56 97 SER A CA 1
ATOM 750 C C . SER A 1 97 ? -5.470 3.899 16.365 1.00 85.56 97 SER A C 1
ATOM 752 O O . SER A 1 97 ? -5.278 2.946 15.602 1.00 85.56 97 SER A O 1
ATOM 754 N N . PRO A 1 98 ? -6.668 4.111 16.941 1.00 81.81 98 PRO A N 1
ATOM 755 C CA . PRO A 1 98 ? -7.756 3.125 16.905 1.00 81.81 98 PRO A CA 1
ATOM 756 C C . PRO A 1 98 ? -8.146 2.623 15.505 1.00 81.81 98 PRO A C 1
ATOM 758 O O . PRO A 1 98 ? -8.507 1.460 15.343 1.00 81.81 98 PRO A O 1
ATOM 761 N N . ALA A 1 99 ? -8.041 3.477 14.483 1.00 89.56 99 ALA A N 1
ATOM 762 C CA . ALA A 1 99 ? -8.395 3.136 13.105 1.00 89.56 99 ALA A CA 1
ATOM 763 C C . ALA A 1 99 ? -7.196 3.115 12.144 1.00 89.56 99 ALA A C 1
ATOM 765 O O . ALA A 1 99 ? -7.376 2.823 10.965 1.00 89.56 99 ALA A O 1
ATOM 766 N N . ARG A 1 100 ? -5.978 3.436 12.597 1.00 94.38 100 ARG A N 1
ATOM 767 C CA . ARG A 1 100 ? -4.827 3.627 11.703 1.00 94.38 100 ARG A CA 1
ATOM 768 C C . ARG A 1 100 ? -3.524 3.171 12.338 1.00 94.38 100 ARG A C 1
ATOM 770 O O . ARG A 1 100 ? -3.189 3.574 13.452 1.00 94.38 100 ARG A O 1
ATOM 777 N N . VAL A 1 101 ? -2.751 2.412 11.574 1.00 96.06 101 VAL A N 1
ATOM 778 C CA . VAL A 1 101 ? -1.378 2.021 11.894 1.00 96.06 101 VAL A CA 1
ATOM 779 C C . VAL A 1 101 ? -0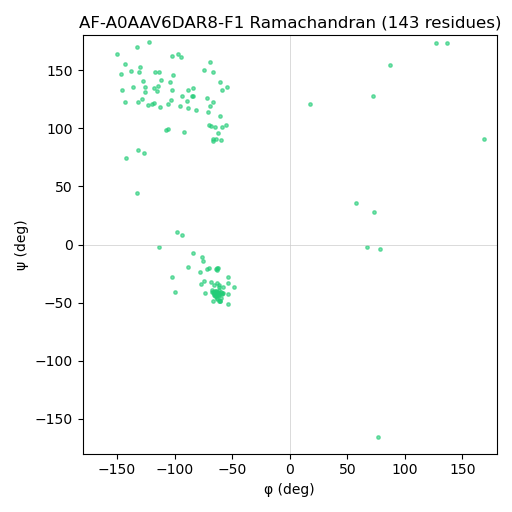.450 2.651 10.865 1.00 96.06 101 VAL A C 1
ATOM 781 O O . VAL A 1 101 ? -0.708 2.590 9.667 1.00 96.06 101 VAL A O 1
ATOM 784 N N . ILE A 1 102 ? 0.625 3.284 11.323 1.00 95.69 102 ILE A N 1
ATOM 785 C CA . ILE A 1 102 ? 1.669 3.824 10.456 1.00 95.69 102 ILE A CA 1
ATOM 786 C C . ILE A 1 102 ? 2.945 3.026 10.684 1.00 95.69 102 ILE A C 1
ATOM 788 O O . ILE A 1 102 ? 3.507 3.046 11.782 1.00 95.69 102 ILE A O 1
ATOM 792 N N . PHE A 1 103 ? 3.414 2.368 9.632 1.00 95.75 103 PHE A N 1
ATOM 793 C CA . PHE A 1 103 ? 4.689 1.670 9.610 1.00 95.75 103 PHE A CA 1
ATOM 794 C C . PHE A 1 103 ? 5.744 2.595 9.024 1.00 95.75 103 PHE A C 1
ATOM 796 O O . PHE A 1 103 ? 5.632 3.037 7.884 1.00 95.75 103 PHE A O 1
ATOM 803 N N . VAL A 1 104 ? 6.769 2.893 9.812 1.00 94.25 104 VAL A N 1
ATOM 804 C CA . VAL A 1 104 ? 7.990 3.527 9.326 1.00 94.25 104 VAL A CA 1
ATOM 805 C C . VAL A 1 104 ? 8.923 2.412 8.889 1.00 94.25 104 VAL A C 1
ATOM 807 O O . VAL A 1 104 ? 9.317 1.574 9.704 1.00 94.25 104 VAL A O 1
ATOM 810 N N . VAL A 1 105 ? 9.243 2.401 7.607 1.00 92.81 105 VAL A N 1
ATOM 811 C CA . VAL A 1 105 ? 10.013 1.369 6.928 1.00 92.81 105 VAL A CA 1
ATOM 812 C C . VAL A 1 105 ? 11.287 1.999 6.381 1.00 92.81 105 VAL A C 1
ATOM 814 O O . VAL A 1 105 ? 11.253 3.084 5.809 1.00 92.81 105 VAL A O 1
ATOM 817 N N . GLU A 1 106 ? 12.416 1.336 6.574 1.00 92.31 106 GLU A N 1
ATOM 818 C CA . GLU A 1 106 ? 13.638 1.601 5.819 1.00 92.31 106 GLU A CA 1
ATOM 819 C C . GLU A 1 106 ? 13.602 0.720 4.570 1.00 92.31 106 GLU A C 1
ATOM 821 O O . GLU A 1 106 ? 13.421 -0.493 4.683 1.00 92.31 106 GLU A O 1
ATOM 826 N N . ALA A 1 107 ? 13.708 1.329 3.395 1.00 89.94 107 ALA A N 1
ATOM 827 C CA . ALA A 1 107 ? 13.677 0.657 2.109 1.00 89.94 107 ALA A CA 1
ATOM 828 C C . ALA A 1 107 ? 15.033 0.788 1.409 1.00 89.94 107 ALA A C 1
ATOM 830 O O . ALA A 1 107 ? 15.623 1.871 1.389 1.00 89.94 107 ALA A O 1
ATOM 831 N N . THR A 1 108 ? 15.515 -0.302 0.819 1.00 89.19 108 THR A N 1
ATOM 832 C CA . THR A 1 108 ? 16.739 -0.297 0.007 1.00 89.19 108 THR A CA 1
ATOM 833 C C . THR A 1 108 ? 16.403 0.147 -1.412 1.00 89.19 108 THR A C 1
ATOM 835 O O . THR A 1 108 ? 15.505 -0.417 -2.028 1.00 89.19 108 THR A O 1
ATOM 838 N N . THR A 1 109 ? 17.126 1.140 -1.921 1.00 86.94 109 THR A N 1
ATOM 839 C CA . THR A 1 109 ? 17.012 1.718 -3.273 1.00 86.94 109 THR A CA 1
ATOM 840 C C . THR A 1 109 ? 18.359 1.597 -4.003 1.00 86.94 109 THR A C 1
ATOM 842 O O . THR A 1 109 ? 19.358 1.182 -3.411 1.00 86.94 109 THR A O 1
ATOM 845 N N . GLY A 1 110 ? 18.411 1.960 -5.282 1.00 79.69 110 GLY A N 1
ATOM 846 C CA . GLY A 1 110 ? 19.619 1.899 -6.100 1.00 79.69 110 GLY A CA 1
ATOM 847 C C . GLY A 1 110 ? 19.962 0.481 -6.553 1.00 79.69 110 GLY A C 1
ATOM 848 O O . GLY A 1 110 ? 19.142 -0.434 -6.500 1.00 79.69 110 G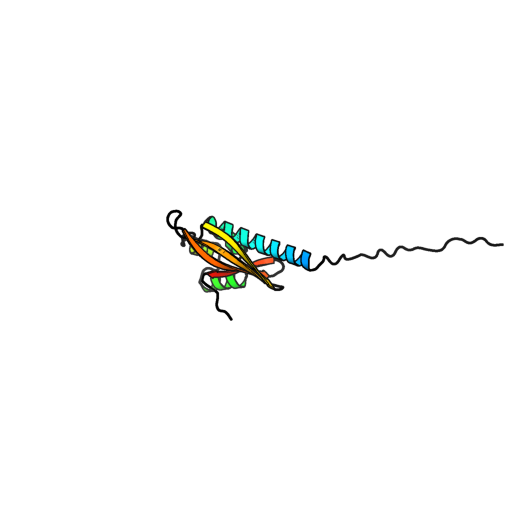LY A O 1
ATOM 849 N N . THR A 1 111 ? 21.187 0.302 -7.038 1.00 77.38 111 THR A N 1
ATOM 850 C CA . THR A 1 111 ? 21.662 -0.993 -7.543 1.00 77.38 111 THR A CA 1
ATOM 851 C C . THR A 1 111 ? 22.408 -1.759 -6.451 1.00 77.38 111 THR A C 1
ATOM 853 O O . THR A 1 111 ? 22.912 -1.142 -5.511 1.00 77.38 111 THR A O 1
ATOM 856 N N . PRO A 1 112 ? 22.587 -3.088 -6.581 1.00 77.88 112 PRO A N 1
ATOM 857 C CA . PRO A 1 112 ? 23.427 -3.849 -5.654 1.00 77.88 112 PRO A CA 1
ATOM 858 C C . PRO A 1 112 ? 24.855 -3.291 -5.508 1.00 77.88 112 PRO A C 1
ATOM 860 O O . PRO A 1 112 ? 25.459 -3.422 -4.449 1.00 77.88 112 PRO A O 1
ATOM 863 N N . ALA A 1 113 ? 25.382 -2.633 -6.547 1.00 78.69 113 ALA A N 1
ATOM 864 C CA . ALA A 1 113 ? 26.703 -2.002 -6.530 1.00 78.69 113 ALA A CA 1
ATOM 865 C C . ALA A 1 113 ? 26.734 -0.648 -5.793 1.00 78.69 113 ALA A C 1
ATOM 867 O O . ALA A 1 113 ? 27.795 -0.216 -5.346 1.00 78.69 113 ALA A O 1
ATOM 868 N N . ARG A 1 114 ? 25.592 0.045 -5.686 1.00 79.88 114 ARG A N 1
ATOM 869 C CA . ARG A 1 114 ? 25.440 1.327 -4.981 1.00 79.88 114 ARG A CA 1
ATOM 870 C C . ARG A 1 114 ? 24.084 1.366 -4.267 1.00 79.88 114 ARG A C 1
ATOM 872 O O . ARG A 1 114 ? 23.167 2.040 -4.746 1.00 79.88 114 ARG A O 1
ATOM 879 N N . PRO A 1 115 ? 23.940 0.637 -3.148 1.00 83.12 115 PRO A N 1
ATOM 880 C CA . PRO A 1 115 ? 22.688 0.613 -2.416 1.00 83.12 115 PRO A CA 1
ATOM 881 C C . PRO A 1 115 ? 22.475 1.954 -1.711 1.00 83.12 115 PRO A C 1
ATOM 883 O O . PRO A 1 115 ? 23.319 2.417 -0.944 1.00 83.12 115 PRO A O 1
ATOM 886 N N . GLY A 1 116 ? 21.326 2.570 -1.956 1.00 85.62 116 GLY A N 1
ATOM 887 C CA . GLY A 1 116 ? 20.813 3.673 -1.156 1.00 85.62 116 GLY A CA 1
ATOM 888 C C . GLY A 1 116 ? 19.806 3.172 -0.125 1.00 85.62 116 GLY A C 1
ATOM 889 O O . GLY A 1 116 ? 19.274 2.064 -0.231 1.00 85.62 116 GLY A O 1
ATOM 890 N N . ARG A 1 117 ? 19.515 4.003 0.875 1.00 88.38 117 ARG A N 1
ATOM 891 C CA . ARG A 1 117 ? 18.446 3.743 1.842 1.00 88.38 117 ARG A CA 1
ATOM 892 C C . ARG A 1 117 ? 17.499 4.921 1.896 1.00 88.38 117 ARG A C 1
ATOM 894 O O . ARG A 1 117 ? 17.933 6.067 1.968 1.00 88.38 117 ARG A O 1
ATOM 901 N N . GLU A 1 118 ? 16.210 4.628 1.902 1.00 89.69 118 GLU A N 1
ATOM 902 C CA . GLU A 1 118 ? 15.159 5.625 2.030 1.00 89.69 118 GLU A CA 1
ATOM 903 C C . GLU A 1 118 ? 14.207 5.257 3.159 1.00 89.69 118 GLU A C 1
ATOM 905 O O . GLU A 1 118 ? 13.829 4.101 3.342 1.00 89.69 118 GLU A O 1
ATOM 910 N N . ARG A 1 119 ? 13.773 6.266 3.912 1.00 90.88 119 ARG A N 1
ATOM 911 C CA . ARG A 1 119 ? 12.678 6.104 4.862 1.00 90.88 119 ARG A CA 1
ATOM 912 C C . ARG A 1 119 ? 11.350 6.287 4.134 1.00 90.88 119 ARG A C 1
ATOM 914 O O . ARG A 1 119 ? 11.118 7.308 3.484 1.00 90.88 119 ARG A O 1
ATOM 921 N N . VAL A 1 120 ? 10.467 5.311 4.303 1.00 91.31 120 VAL A N 1
ATOM 922 C CA . VAL A 1 120 ? 9.114 5.299 3.752 1.00 91.31 120 VAL A CA 1
ATOM 923 C C . VAL A 1 120 ? 8.120 5.077 4.880 1.00 91.31 120 VAL A C 1
ATOM 925 O O . VAL A 1 120 ? 8.271 4.179 5.704 1.00 91.31 120 VAL A O 1
ATOM 928 N N . GLU A 1 121 ? 7.081 5.895 4.933 1.00 94.12 121 GLU A N 1
ATOM 929 C CA . GLU A 1 121 ? 5.983 5.711 5.873 1.00 94.12 121 GLU A CA 1
ATOM 930 C C . GLU A 1 121 ? 4.760 5.176 5.146 1.00 94.12 121 GLU A C 1
ATOM 932 O O . GLU A 1 121 ? 4.245 5.836 4.247 1.00 94.12 121 GLU A O 1
ATOM 937 N N . TYR A 1 122 ? 4.275 4.011 5.566 1.00 95.25 122 TYR A N 1
ATOM 938 C CA . TYR A 1 122 ? 3.046 3.405 5.066 1.00 95.25 122 TYR A CA 1
ATOM 939 C C . TYR A 1 122 ? 1.926 3.592 6.075 1.00 95.25 122 TYR A C 1
ATOM 941 O O . TYR A 1 122 ? 2.047 3.185 7.232 1.00 95.25 122 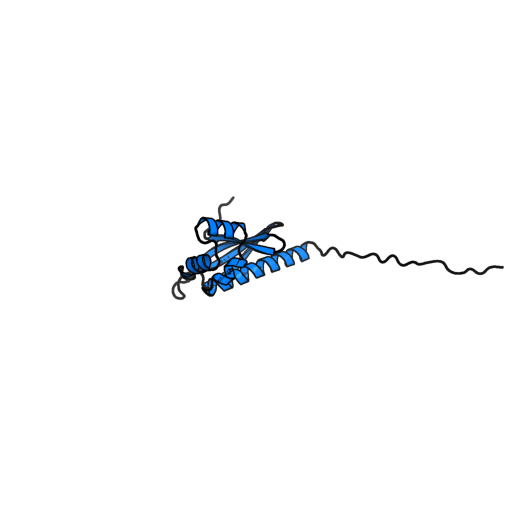TYR A O 1
ATOM 949 N N . ALA A 1 123 ? 0.825 4.191 5.634 1.00 96.50 123 ALA A N 1
ATOM 950 C CA . ALA A 1 123 ? -0.393 4.278 6.418 1.00 96.50 123 ALA A CA 1
ATOM 951 C C . ALA A 1 123 ? -1.324 3.118 6.063 1.00 96.50 123 ALA A C 1
ATOM 953 O O . ALA A 1 123 ? -1.656 2.917 4.898 1.00 96.50 123 ALA A O 1
ATOM 954 N N . VAL A 1 124 ? -1.773 2.387 7.078 1.00 97.31 124 VAL A N 1
ATOM 955 C CA . VAL A 1 124 ? -2.762 1.317 6.954 1.00 97.31 124 VAL A CA 1
ATOM 956 C C . VAL A 1 124 ? -3.978 1.709 7.786 1.00 97.31 124 VAL A C 1
ATOM 958 O O . VAL A 1 124 ? -3.854 1.976 8.981 1.00 97.31 124 VAL A O 1
ATOM 961 N N . LEU A 1 125 ? -5.140 1.800 7.148 1.00 96.50 125 LEU A N 1
ATOM 962 C CA . LEU A 1 125 ? -6.397 2.263 7.735 1.00 96.50 125 LEU A CA 1
ATOM 963 C C . LEU A 1 125 ? -7.384 1.100 7.829 1.00 96.50 125 LEU A C 1
ATOM 965 O O . LEU A 1 125 ? -7.472 0.275 6.919 1.00 96.50 125 LEU A O 1
ATOM 969 N N . ARG A 1 126 ? -8.156 1.054 8.914 1.00 94.62 126 ARG A N 1
ATOM 970 C CA . ARG A 1 126 ? -9.284 0.139 9.059 1.00 94.62 126 ARG A CA 1
ATOM 971 C C . ARG A 1 126 ? -10.501 0.722 8.342 1.00 94.62 126 ARG A C 1
ATOM 973 O O . ARG A 1 126 ? -11.027 1.753 8.746 1.00 94.62 126 ARG A O 1
ATOM 980 N N . GLN A 1 127 ? -10.964 0.043 7.299 1.00 94.62 127 GLN A N 1
ATOM 981 C CA . GLN A 1 127 ? -12.124 0.414 6.494 1.00 94.62 127 GLN A CA 1
ATOM 982 C C . GLN A 1 127 ? -13.033 -0.809 6.327 1.00 94.62 127 GLN A C 1
ATOM 984 O O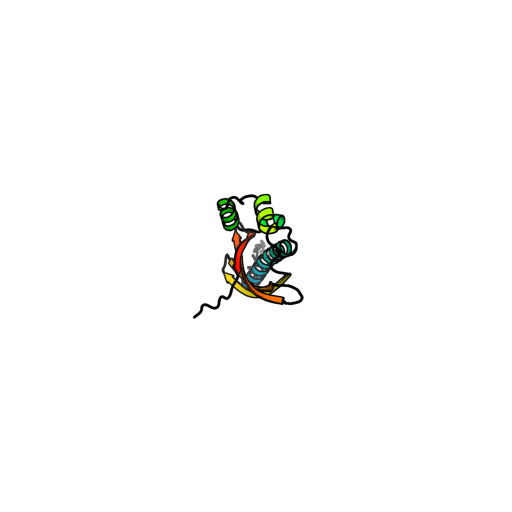 . GLN A 1 127 ? -12.591 -1.848 5.842 1.00 94.62 127 GLN A O 1
ATOM 989 N N . GLY A 1 128 ? -14.302 -0.702 6.736 1.00 91.50 128 GLY A N 1
ATOM 990 C CA . GLY A 1 128 ? -15.268 -1.803 6.597 1.00 91.50 128 GLY A CA 1
ATOM 991 C C . GLY A 1 128 ? -14.828 -3.095 7.300 1.00 91.50 128 GLY A C 1
ATOM 992 O O . GLY A 1 128 ? -15.009 -4.183 6.771 1.00 91.50 128 GLY A O 1
ATOM 993 N N . GLY A 1 12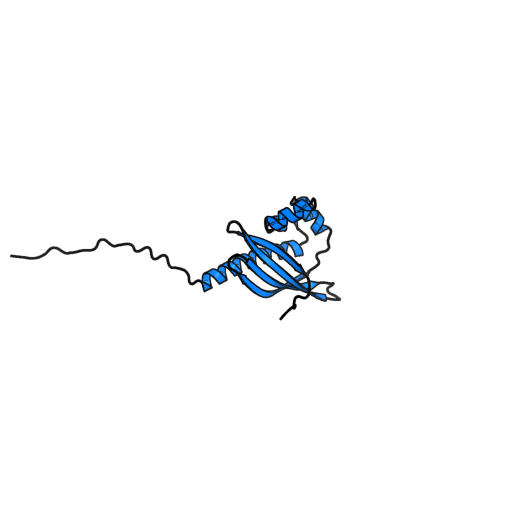9 ? -14.160 -2.978 8.454 1.00 90.56 129 GLY A N 1
ATOM 994 C CA . GLY A 1 129 ? -13.628 -4.127 9.198 1.00 90.56 129 GLY A CA 1
ATOM 995 C C . GLY A 1 129 ? -12.318 -4.712 8.654 1.00 90.56 129 GLY A C 1
ATOM 996 O O . GLY A 1 129 ? -11.748 -5.582 9.307 1.00 90.56 129 GLY A O 1
ATOM 997 N N . GLN A 1 130 ? -11.803 -4.215 7.528 1.00 94.88 130 GLN A N 1
ATOM 998 C CA . GLN A 1 130 ? -10.574 -4.694 6.895 1.00 94.88 130 GLN A CA 1
ATOM 999 C C . GLN A 1 130 ? -9.473 -3.632 6.935 1.00 94.88 130 GLN A C 1
ATOM 1001 O O . GLN A 1 130 ? -9.745 -2.435 6.887 1.00 94.88 130 GLN A O 1
ATOM 1006 N N . TRP A 1 131 ? -8.218 -4.065 7.009 1.00 97.06 131 TRP A N 1
ATOM 1007 C CA . TRP A 1 131 ? -7.065 -3.175 6.902 1.00 97.06 131 TRP A CA 1
ATOM 1008 C C . TRP A 1 131 ? -6.729 -2.931 5.428 1.00 97.06 131 TRP A C 1
ATOM 1010 O O . TRP A 1 131 ? -6.718 -3.868 4.632 1.00 97.06 131 TRP A O 1
ATOM 1020 N N . ARG A 1 132 ? -6.477 -1.674 5.059 1.00 98.00 132 ARG A N 1
ATOM 1021 C CA . ARG A 1 132 ? -6.177 -1.249 3.684 1.00 98.00 132 ARG A CA 1
ATOM 1022 C C . ARG A 1 132 ? -5.042 -0.228 3.676 1.00 98.00 132 ARG A C 1
ATOM 1024 O O . ARG A 1 132 ? -4.911 0.558 4.612 1.00 98.00 132 ARG A O 1
ATOM 1031 N N . ILE A 1 133 ? -4.246 -0.210 2.615 1.00 97.56 133 ILE A N 1
ATOM 1032 C CA . ILE A 1 133 ? -3.192 0.777 2.383 1.00 97.56 133 ILE A CA 1
ATOM 1033 C C . ILE A 1 133 ? -3.835 2.120 2.049 1.00 97.56 133 ILE A C 1
ATOM 1035 O O . ILE A 1 133 ? -4.457 2.289 1.006 1.00 97.56 133 ILE A O 1
ATOM 1039 N N . ASP A 1 134 ? -3.656 3.089 2.938 1.00 95.75 134 ASP A N 1
ATOM 1040 C CA . ASP A 1 134 ? -4.160 4.454 2.789 1.00 95.75 134 ASP A CA 1
ATOM 1041 C C . ASP A 1 134 ? -3.084 5.412 2.249 1.00 95.75 134 ASP A C 1
ATOM 1043 O O . ASP A 1 134 ? -3.246 6.625 2.227 1.00 95.75 134 ASP A O 1
ATOM 1047 N N . GLY A 1 135 ? -1.955 4.877 1.797 1.00 90.44 135 GLY A N 1
ATOM 1048 C CA . GLY A 1 135 ? -0.932 5.629 1.083 1.00 90.44 135 GLY A CA 1
ATOM 1049 C C . GLY A 1 135 ? 0.452 5.485 1.693 1.00 90.44 135 GLY A C 1
ATOM 1050 O O . GLY A 1 135 ? 0.648 4.887 2.756 1.00 90.44 135 GLY A O 1
ATOM 1051 N N . ARG A 1 136 ? 1.421 6.057 0.980 1.00 90.31 136 ARG A N 1
ATOM 1052 C CA . ARG A 1 136 ? 2.821 6.090 1.386 1.00 90.31 136 ARG A CA 1
ATOM 1053 C C . ARG A 1 136 ? 3.379 7.499 1.304 1.00 90.31 136 ARG A C 1
ATOM 1055 O O . ARG A 1 136 ? 2.958 8.288 0.462 1.00 90.31 136 ARG A O 1
ATOM 1062 N N . ARG A 1 137 ? 4.378 7.776 2.129 1.00 88.06 137 ARG A N 1
ATOM 1063 C CA . ARG A 1 137 ? 5.171 9.001 2.078 1.00 88.06 137 ARG A CA 1
ATOM 1064 C C . ARG A 1 137 ? 6.646 8.635 2.049 1.00 88.06 137 ARG A C 1
ATOM 1066 O O . ARG A 1 137 ? 7.104 7.904 2.921 1.00 88.06 137 ARG A O 1
ATOM 1073 N N . VAL A 1 138 ? 7.360 9.129 1.045 1.00 82.50 138 VAL A N 1
ATOM 1074 C CA . VAL A 1 138 ? 8.805 8.934 0.877 1.00 82.50 138 VAL A CA 1
ATOM 1075 C C . VAL A 1 138 ? 9.511 10.212 1.313 1.00 82.50 138 VAL A C 1
ATOM 1077 O O . VAL A 1 138 ? 9.091 11.296 0.913 1.00 82.50 138 VAL A O 1
ATOM 1080 N N . GLY A 1 139 ? 10.562 10.096 2.121 1.00 70.94 139 GLY A N 1
ATOM 1081 C CA . GLY A 1 139 ? 11.422 11.226 2.472 1.00 70.94 139 GLY A CA 1
ATOM 1082 C C . GLY A 1 139 ? 11.798 11.295 3.949 1.00 70.94 139 GLY A C 1
ATOM 1083 O O . GLY A 1 139 ? 11.304 10.538 4.790 1.00 70.94 139 GLY A O 1
ATOM 1084 N N . ALA A 1 140 ? 12.688 12.237 4.266 1.00 50.53 140 ALA A N 1
ATOM 1085 C CA . ALA A 1 140 ? 13.030 12.566 5.639 1.00 50.53 140 ALA A CA 1
ATOM 1086 C C . ALA A 1 140 ? 11.809 13.199 6.322 1.00 50.53 140 ALA A C 1
ATOM 1088 O O . ALA A 1 140 ? 11.250 14.195 5.874 1.00 50.53 140 ALA A O 1
ATOM 1089 N N . SER A 1 141 ? 11.353 12.609 7.416 1.00 40.38 141 SER A N 1
ATOM 1090 C CA . SER A 1 141 ? 10.482 13.307 8.355 1.00 40.38 141 SER A CA 1
ATOM 1091 C C . SER A 1 141 ? 11.022 13.084 9.747 1.00 40.38 141 SER A C 1
ATOM 1093 O O . SER A 1 141 ? 10.578 12.203 10.489 1.00 40.38 141 SER A O 1
ATOM 1095 N N . GLU A 1 142 ? 12.028 13.892 10.048 1.00 41.88 142 GLU A N 1
ATOM 1096 C CA . GLU A 1 142 ? 12.001 14.693 11.259 1.00 41.88 142 GLU A CA 1
ATOM 1097 C C . GLU A 1 142 ? 11.715 16.140 10.843 1.00 41.88 142 GLU A C 1
ATOM 1099 O O . GLU A 1 142 ? 12.572 16.850 10.334 1.00 41.88 142 GLU A O 1
ATOM 1104 N N . THR A 1 143 ? 10.456 16.529 10.987 1.00 30.77 143 THR A N 1
ATOM 1105 C CA . THR A 1 143 ? 10.082 17.874 11.427 1.00 30.77 143 THR A CA 1
ATOM 1106 C C . THR A 1 143 ? 9.150 17.634 12.617 1.00 30.77 143 THR A C 1
ATOM 1108 O O . THR A 1 143 ? 8.004 17.228 12.426 1.00 30.77 143 THR A O 1
ATOM 1111 N N . THR A 1 144 ? 9.767 17.335 13.767 1.00 28.45 144 THR A N 1
ATOM 1112 C CA . THR A 1 144 ? 9.993 18.220 14.942 1.00 28.45 144 THR A CA 1
ATOM 1113 C C . THR A 1 144 ? 8.801 18.192 15.916 1.00 28.45 144 THR A C 1
ATOM 1115 O O . THR A 1 144 ? 7.722 17.727 15.534 1.00 28.45 144 THR A O 1
ATOM 1118 N N . PRO A 1 145 ? 8.997 18.480 17.215 1.00 30.53 145 PRO A N 1
ATOM 1119 C CA . PRO A 1 145 ? 9.693 19.644 17.776 1.00 30.53 145 PRO A CA 1
ATOM 1120 C C . PRO A 1 145 ? 11.206 19.495 17.917 1.00 30.53 145 PRO A C 1
ATOM 1122 O O . PRO A 1 145 ? 11.669 18.366 18.188 1.00 30.53 145 PRO A O 1
#

Sequence (145 aa):
MRPPGARALGGVLLLAVAAAPARAQDSAEVARARQVLEHYLACERSGRFAPCWPLLSSRVQAEWARQGRGTVEEYAASRGADEPRFSDFRVQRIRRSPARVIFVVEATTGTPARPGRERVEYAVLRQGGQWRIDGRRVGASETTP

Mean predicted aligned error: 10.64 Å

Secondary structure (DSSP, 8-state):
---------------------HHHHHHHHHHHHHHHHHHHHHHHHTT--GGGGGGB-HHHHHHHHTTT--SHHHHHHHHHTS----SEEEEEEEEEETTEEEEEEEEEEEETTEEEEEEEEEEEEEETTEEEEEEEEES------